Protein AF-W2LMI2-F1 (afdb_monomer)

pLDDT: mean 72.65, std 16.14, range [43.34, 95.69]

Sequence (165 aa):
MSGFIYPPPTFISSCYNPAFYLSLDQTGYLTYAYAQTLYLSINDYRLSYITGITPGTATPGIALVVASDGSLSGLGALSCSSLTVGGSAISPTPTYVLGITGGTAAASKALVLDSSSNISGINALSATSLTGTLQTASQPNITSVANLNITAHDGALPQQAKRWY

Radius of gyration: 39.57 Å; Cα contacts (8 Å, |Δi|>4): 106; chains: 1; bounding box: 70×46×135 Å

Secondary structure (DSSP, 8-state):
-----PPPPP---TT--GGGGGG--TTS---HHHHHTTS--TT-GGGGGSTT-BTTB--TTS-----TTS--B--S----S--EETTEE--S--GGGTT--TTB--TTS-----TTS--B--S----S---S----S--TT----S----S---SPPP-------

Structure (mmCIF, N/CA/C/O backbone):
data_AF-W2LMI2-F1
#
_entry.id   AF-W2LMI2-F1
#
loop_
_atom_site.group_PDB
_atom_site.id
_atom_site.type_symbol
_atom_site.label_atom_id
_atom_site.label_alt_id
_atom_site.label_comp_id
_atom_site.label_asym_id
_atom_site.label_entity_id
_atom_site.label_seq_id
_atom_site.pdbx_PDB_ins_code
_atom_site.Cartn_x
_atom_site.Cartn_y
_atom_site.Cartn_z
_atom_site.occupancy
_atom_site.B_iso_or_equiv
_atom_site.auth_seq_id
_atom_site.auth_comp_id
_atom_site.auth_asym_id
_atom_site.auth_atom_id
_atom_site.pdbx_PDB_model_num
ATOM 1 N N . MET A 1 1 ? 28.464 29.271 -68.716 1.00 43.34 1 MET A N 1
ATOM 2 C CA . MET A 1 1 ? 28.109 29.951 -67.451 1.00 43.34 1 MET A CA 1
ATOM 3 C C . MET A 1 1 ? 28.658 29.096 -66.323 1.00 43.34 1 MET A C 1
ATOM 5 O O . MET A 1 1 ? 28.394 27.902 -66.321 1.00 43.34 1 MET A O 1
ATOM 9 N N . SER A 1 2 ? 29.520 29.672 -65.484 1.00 51.44 2 SER A N 1
ATOM 10 C CA . SER A 1 2 ? 30.214 28.984 -64.388 1.00 51.44 2 SER A CA 1
ATOM 11 C C . SER A 1 2 ? 29.192 28.471 -63.373 1.00 51.44 2 SER A C 1
ATOM 13 O O . SER A 1 2 ? 28.507 29.274 -62.744 1.00 51.44 2 SER A O 1
ATOM 15 N N . GLY A 1 3 ? 29.024 27.150 -63.288 1.00 49.50 3 GLY A N 1
ATOM 1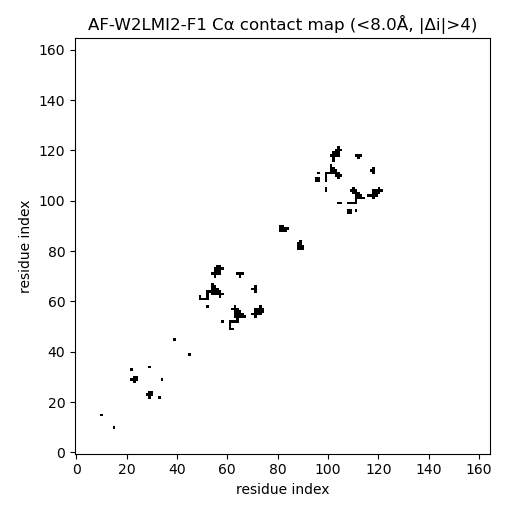6 C CA . GLY A 1 3 ? 28.118 26.517 -62.334 1.00 49.50 3 GLY A CA 1
ATOM 17 C C . GLY A 1 3 ? 28.712 26.569 -60.931 1.00 49.50 3 GLY A C 1
ATOM 18 O O . GLY A 1 3 ? 29.903 26.325 -60.755 1.00 49.50 3 GLY A O 1
ATOM 19 N N . PHE A 1 4 ? 27.893 26.902 -59.937 1.00 43.59 4 PHE A N 1
ATOM 20 C CA . PHE A 1 4 ? 28.293 26.850 -58.535 1.00 43.59 4 PHE A CA 1
ATOM 21 C C . PHE A 1 4 ? 28.764 25.430 -58.187 1.00 43.59 4 PHE A C 1
ATOM 23 O O . PHE A 1 4 ? 27.978 24.485 -58.226 1.00 43.59 4 PHE A O 1
ATOM 30 N N . ILE A 1 5 ? 30.050 25.277 -57.865 1.00 53.03 5 ILE A N 1
ATOM 31 C CA . ILE A 1 5 ? 30.578 24.044 -57.281 1.00 53.03 5 ILE A CA 1
ATOM 32 C C . ILE A 1 5 ? 30.313 24.142 -55.782 1.00 53.03 5 ILE A C 1
ATOM 34 O O . ILE A 1 5 ? 30.903 24.979 -55.097 1.00 53.03 5 ILE A O 1
ATOM 38 N N . TYR A 1 6 ? 29.386 23.329 -55.280 1.00 48.53 6 TYR A N 1
ATOM 39 C CA . TYR A 1 6 ? 29.124 23.265 -53.847 1.00 48.53 6 TYR A CA 1
ATOM 40 C C . TYR A 1 6 ? 30.346 22.682 -53.121 1.00 48.53 6 TYR A C 1
ATOM 42 O O . TYR A 1 6 ? 30.930 21.709 -53.610 1.00 48.53 6 TYR A O 1
ATOM 50 N N . PRO A 1 7 ? 30.745 23.246 -51.965 1.00 51.03 7 PRO A N 1
ATOM 51 C CA . PRO A 1 7 ? 31.793 22.664 -51.140 1.00 51.03 7 PRO A CA 1
ATOM 52 C C . PRO A 1 7 ? 31.441 21.210 -50.799 1.00 51.03 7 PRO A C 1
ATOM 54 O O . PRO A 1 7 ? 30.273 20.932 -50.505 1.00 51.03 7 PRO A O 1
ATOM 57 N N . PRO A 1 8 ? 32.413 20.282 -50.822 1.00 56.97 8 PRO A N 1
ATOM 58 C CA . PRO A 1 8 ? 32.148 18.912 -50.425 1.00 56.97 8 PRO A CA 1
ATOM 59 C C . PRO A 1 8 ? 31.644 18.897 -48.972 1.00 56.97 8 PRO A C 1
ATOM 61 O O . PRO A 1 8 ? 32.222 19.579 -48.119 1.00 56.97 8 PRO A O 1
ATOM 64 N N . PRO A 1 9 ? 30.560 18.163 -48.674 1.00 52.91 9 PRO A N 1
ATOM 65 C CA . PRO A 1 9 ? 30.024 18.080 -47.322 1.00 52.91 9 PRO A CA 1
ATOM 66 C C . PRO A 1 9 ? 31.084 17.540 -46.354 1.00 52.91 9 PRO A C 1
ATOM 68 O O . PRO A 1 9 ? 31.764 16.553 -46.637 1.00 52.91 9 PRO A O 1
ATOM 71 N N . THR A 1 10 ? 31.242 18.201 -45.208 1.00 53.62 10 THR A N 1
ATOM 72 C CA . THR A 1 10 ? 32.165 17.783 -44.149 1.00 53.62 10 THR A CA 1
ATOM 73 C C . THR A 1 10 ? 31.418 16.966 -43.102 1.00 53.62 10 THR A C 1
ATOM 75 O O . THR A 1 10 ? 30.500 17.442 -42.436 1.00 53.62 10 THR A O 1
ATOM 78 N N . PHE A 1 11 ? 31.819 15.706 -42.945 1.00 56.56 11 PHE A N 1
ATOM 79 C CA . PHE A 1 11 ? 31.162 14.765 -42.043 1.00 56.56 11 PHE A CA 1
ATOM 80 C C . PHE A 1 11 ? 31.946 14.623 -40.746 1.00 56.56 11 PHE A C 1
ATOM 82 O O . PHE A 1 11 ? 32.809 13.764 -40.604 1.00 56.56 11 PHE A O 1
ATOM 89 N N . ILE A 1 12 ? 31.652 15.502 -39.795 1.00 48.75 12 ILE A N 1
ATOM 90 C CA . ILE A 1 12 ? 32.313 15.546 -38.481 1.00 48.75 12 ILE A CA 1
ATOM 91 C C . ILE A 1 12 ? 31.593 14.713 -37.409 1.00 48.75 12 ILE A C 1
ATOM 93 O O . ILE A 1 12 ? 31.972 14.744 -36.242 1.00 48.75 12 ILE A O 1
ATOM 97 N N . SER A 1 13 ? 30.535 13.987 -37.782 1.00 48.34 13 SER A N 1
ATOM 98 C CA . SER A 1 13 ? 29.736 13.212 -36.833 1.00 48.34 13 SER A CA 1
ATOM 99 C C . SER A 1 13 ? 30.328 11.823 -36.599 1.00 48.34 13 SER A C 1
ATOM 101 O O . SER A 1 13 ? 30.604 11.094 -37.548 1.00 48.34 13 SER A O 1
ATOM 103 N N . SER A 1 14 ? 30.457 11.413 -35.338 1.00 46.56 14 SER A N 1
ATOM 104 C CA . SER A 1 14 ? 30.917 10.071 -34.951 1.00 46.56 14 SER A CA 1
ATOM 105 C C . SER A 1 14 ? 29.929 8.951 -35.300 1.00 46.56 14 SER A C 1
ATOM 107 O O . SER A 1 14 ? 30.292 7.779 -35.251 1.00 46.56 14 SER A O 1
ATOM 109 N N . CYS A 1 15 ? 28.696 9.294 -35.680 1.00 47.69 15 CYS A N 1
ATOM 110 C CA . CYS A 1 15 ? 27.700 8.362 -36.209 1.00 47.69 15 CYS A CA 1
ATOM 111 C C . CYS A 1 15 ? 27.538 8.443 -37.737 1.00 47.69 15 CYS A C 1
ATOM 113 O O . CYS A 1 15 ? 26.646 7.812 -38.303 1.00 47.69 15 CYS A O 1
ATOM 115 N N . TYR A 1 16 ? 28.404 9.190 -38.428 1.00 46.47 16 TYR A N 1
ATOM 116 C CA . TYR A 1 16 ? 28.452 9.199 -39.884 1.00 46.47 16 TYR A CA 1
ATOM 117 C C . TYR A 1 16 ? 29.035 7.885 -40.420 1.00 46.47 16 TYR A C 1
ATOM 119 O O . TYR A 1 16 ? 30.165 7.521 -40.099 1.00 46.47 16 TYR A O 1
ATOM 127 N N . ASN A 1 17 ? 28.274 7.182 -41.262 1.00 55.81 17 ASN A N 1
ATOM 128 C CA . ASN A 1 17 ? 28.755 5.997 -41.966 1.00 55.81 17 ASN A CA 1
ATOM 129 C C . ASN A 1 17 ? 29.363 6.399 -43.326 1.00 55.81 17 ASN A C 1
ATOM 131 O O . ASN A 1 17 ? 28.607 6.726 -44.245 1.00 55.81 17 ASN A O 1
ATOM 135 N N . PRO A 1 18 ? 30.692 6.322 -43.514 1.00 50.62 18 PRO A N 1
ATOM 136 C CA . PRO A 1 18 ? 31.338 6.704 -44.770 1.00 50.62 18 PRO A CA 1
ATOM 137 C C . PRO A 1 18 ? 30.981 5.796 -45.960 1.00 50.62 18 PRO A C 1
ATOM 139 O O . PRO A 1 18 ? 31.194 6.194 -47.103 1.00 50.62 18 PRO A O 1
ATOM 142 N N . ALA A 1 19 ? 30.380 4.619 -45.736 1.00 49.81 19 ALA A N 1
ATOM 143 C CA . ALA A 1 19 ? 29.882 3.753 -46.809 1.00 49.81 19 ALA A CA 1
ATOM 144 C C . ALA A 1 19 ? 28.615 4.296 -47.507 1.00 49.81 19 ALA A C 1
ATOM 146 O O . ALA A 1 19 ? 28.233 3.792 -48.560 1.00 49.81 19 ALA A O 1
ATOM 147 N N . PHE A 1 20 ? 27.981 5.340 -46.959 1.00 51.06 20 PHE A N 1
ATOM 148 C CA . PHE A 1 20 ? 26.771 5.977 -47.497 1.00 51.06 20 PHE A CA 1
ATOM 149 C C . PHE A 1 20 ? 26.929 6.466 -48.948 1.00 51.06 20 PHE A C 1
ATOM 151 O O . PHE A 1 20 ? 25.983 6.395 -49.727 1.00 51.06 20 PHE A O 1
ATOM 158 N N . TYR A 1 21 ? 28.129 6.915 -49.326 1.00 47.56 21 TYR A N 1
ATOM 159 C CA . TYR A 1 21 ? 28.426 7.445 -50.662 1.00 47.56 21 TYR A CA 1
ATOM 160 C C . TYR A 1 21 ? 28.855 6.375 -51.678 1.00 47.56 21 TYR A C 1
ATOM 162 O O . TYR A 1 21 ? 29.054 6.693 -52.846 1.00 47.56 21 TYR A O 1
ATOM 170 N N . LEU A 1 22 ? 28.989 5.106 -51.280 1.00 51.19 22 LEU A N 1
ATOM 171 C CA . LEU A 1 22 ? 29.447 4.037 -52.180 1.00 51.19 22 LEU A CA 1
ATOM 172 C C . LEU A 1 22 ? 28.327 3.433 -53.048 1.00 51.19 22 LEU A C 1
ATOM 174 O O . LEU A 1 22 ? 28.588 2.529 -53.836 1.00 51.19 22 LEU A O 1
ATOM 178 N N . SER A 1 23 ? 27.092 3.926 -52.930 1.00 52.06 23 SER A N 1
ATOM 179 C CA . SER A 1 23 ? 25.914 3.389 -53.631 1.00 52.06 23 SER A CA 1
ATOM 180 C C . SER A 1 23 ? 24.978 4.486 -54.156 1.00 52.06 23 SER A C 1
ATOM 182 O O . SER A 1 23 ? 23.753 4.356 -54.110 1.00 52.06 23 SER A O 1
ATOM 184 N N . LEU A 1 24 ? 25.558 5.594 -54.618 1.00 58.97 24 LEU A N 1
ATOM 185 C CA . LEU A 1 24 ? 24.857 6.572 -55.455 1.00 58.97 24 LEU A CA 1
ATOM 186 C C . LEU A 1 24 ? 24.714 5.988 -56.866 1.00 58.97 24 LEU A C 1
ATOM 188 O O . LEU A 1 24 ? 25.552 5.191 -57.295 1.00 58.97 24 LEU A O 1
ATOM 192 N N . ASP A 1 25 ? 23.657 6.352 -57.588 1.00 64.56 25 ASP A N 1
ATOM 193 C CA . ASP A 1 25 ? 23.546 5.949 -58.992 1.00 64.56 25 ASP A CA 1
ATOM 194 C C . ASP A 1 25 ? 24.549 6.714 -59.882 1.00 64.56 25 ASP A C 1
ATOM 196 O O . ASP A 1 25 ? 25.287 7.589 -59.423 1.00 64.56 25 ASP A O 1
ATOM 200 N N . GLN A 1 26 ? 24.586 6.397 -61.181 1.00 65.00 26 GLN A N 1
ATOM 201 C CA . GLN A 1 26 ? 25.506 7.022 -62.145 1.00 65.00 26 GLN A CA 1
ATOM 202 C C . GLN A 1 26 ? 25.358 8.551 -62.262 1.00 65.00 26 GLN A C 1
ATOM 204 O O . GLN A 1 26 ? 26.220 9.197 -62.855 1.00 65.00 26 GLN A O 1
ATOM 209 N N . THR A 1 27 ? 24.294 9.136 -61.705 1.00 65.44 27 THR A N 1
ATOM 210 C CA . THR A 1 27 ? 24.053 10.584 -61.688 1.00 65.44 27 THR A CA 1
ATOM 211 C C . THR A 1 27 ? 24.471 11.253 -60.378 1.00 65.44 27 THR A C 1
ATOM 213 O O . THR A 1 27 ? 24.415 12.476 -60.272 1.00 65.44 27 THR A O 1
ATOM 216 N N . GLY A 1 28 ? 24.946 10.478 -59.398 1.00 62.91 28 GLY A N 1
ATOM 217 C CA . GLY A 1 28 ? 25.375 10.995 -58.101 1.00 62.91 28 GLY A CA 1
ATOM 218 C C . GLY A 1 28 ? 24.209 11.358 -57.181 1.00 62.91 28 GLY A C 1
ATOM 219 O O . GLY A 1 28 ? 24.408 12.115 -56.231 1.00 62.91 28 GLY A O 1
ATOM 220 N N . TYR A 1 29 ? 23.006 10.834 -57.446 1.00 62.47 29 TYR A N 1
ATOM 221 C CA . TYR A 1 29 ? 21.836 10.999 -56.587 1.00 62.47 29 TYR A CA 1
ATOM 222 C C . TYR A 1 29 ? 21.540 9.714 -55.803 1.00 62.47 29 TYR A C 1
ATOM 224 O O . TYR A 1 29 ? 21.887 8.598 -56.199 1.00 62.47 29 TYR A O 1
ATOM 232 N N . LEU A 1 30 ? 20.918 9.880 -54.632 1.00 59.97 30 LEU A N 1
ATOM 233 C CA . LEU A 1 30 ? 20.441 8.763 -53.822 1.00 59.97 30 LEU A CA 1
ATOM 234 C C . LEU A 1 30 ? 19.212 8.160 -54.505 1.00 59.97 30 LEU A C 1
ATOM 236 O O . LEU A 1 30 ? 18.222 8.857 -54.730 1.00 59.97 30 LEU A O 1
ATOM 240 N N . THR A 1 31 ? 19.245 6.863 -54.799 1.00 66.50 31 THR A N 1
ATOM 241 C CA . THR A 1 31 ? 18.062 6.178 -55.333 1.00 66.50 31 THR A CA 1
ATOM 242 C C . THR A 1 31 ? 16.954 6.145 -54.278 1.00 66.50 31 THR A C 1
ATOM 244 O O . THR A 1 31 ? 17.230 6.035 -53.084 1.00 66.50 31 THR A O 1
ATOM 247 N N . TYR A 1 32 ? 15.684 6.197 -54.691 1.00 57.34 32 TYR A N 1
ATOM 248 C CA . TYR A 1 32 ? 14.541 6.160 -53.763 1.00 57.34 32 TYR A CA 1
ATOM 249 C C . TYR A 1 32 ? 14.544 4.917 -52.853 1.00 57.34 32 TYR A C 1
ATOM 251 O O . TYR A 1 32 ? 14.225 5.008 -51.668 1.00 57.34 32 TYR A O 1
ATOM 259 N N . ALA A 1 33 ? 14.957 3.763 -5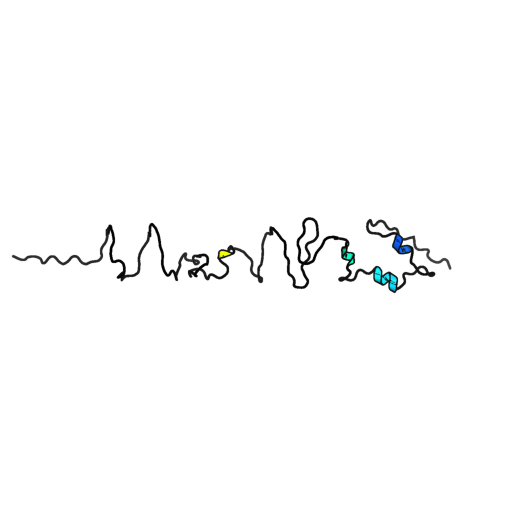3.388 1.00 58.94 33 ALA A N 1
ATOM 260 C CA . ALA A 1 33 ? 15.089 2.522 -52.629 1.00 58.94 33 ALA A CA 1
ATOM 261 C C . ALA A 1 33 ? 16.201 2.604 -51.570 1.00 58.94 33 ALA A C 1
ATOM 263 O O . ALA A 1 33 ? 16.016 2.143 -50.448 1.00 58.94 33 ALA A O 1
ATOM 264 N N . TYR A 1 34 ? 17.333 3.233 -51.894 1.00 60.94 34 TYR A N 1
ATOM 265 C CA . TYR A 1 34 ? 18.429 3.402 -50.944 1.00 60.94 34 TYR A CA 1
ATOM 266 C C . TYR A 1 34 ? 18.128 4.495 -49.910 1.00 60.94 34 TYR A C 1
ATOM 268 O O . TYR A 1 34 ? 18.352 4.291 -48.719 1.00 60.94 34 TYR A O 1
ATOM 276 N N . ALA A 1 35 ? 17.508 5.604 -50.323 1.00 59.56 35 ALA A N 1
ATOM 277 C CA . ALA A 1 35 ? 17.029 6.659 -49.431 1.00 59.56 35 ALA A CA 1
ATOM 278 C C . ALA A 1 35 ? 16.016 6.137 -48.393 1.00 59.56 35 ALA A C 1
ATOM 280 O O . ALA A 1 35 ? 16.049 6.565 -47.241 1.00 59.56 35 ALA A O 1
ATOM 281 N N . GLN A 1 36 ? 15.173 5.159 -48.749 1.00 55.59 36 GLN A N 1
ATOM 282 C CA . GLN A 1 36 ? 14.277 4.492 -47.794 1.00 55.59 36 GLN A CA 1
ATOM 283 C C . GLN A 1 36 ? 15.014 3.704 -46.706 1.00 55.59 36 GLN A C 1
ATOM 285 O O . GLN A 1 36 ? 14.525 3.631 -45.589 1.00 55.59 36 GLN A O 1
ATOM 290 N N . THR A 1 37 ? 16.201 3.160 -46.984 1.00 55.53 37 THR A N 1
ATOM 291 C CA . THR A 1 37 ? 17.013 2.477 -45.956 1.00 55.53 37 THR A CA 1
ATOM 292 C C . THR A 1 37 ? 17.724 3.438 -44.998 1.00 55.53 37 THR A C 1
ATOM 294 O O . THR A 1 37 ? 18.317 3.008 -44.008 1.00 55.53 37 THR A O 1
ATOM 297 N N . LEU A 1 38 ? 17.687 4.736 -45.314 1.00 54.59 38 LEU A N 1
ATOM 298 C CA . LEU A 1 38 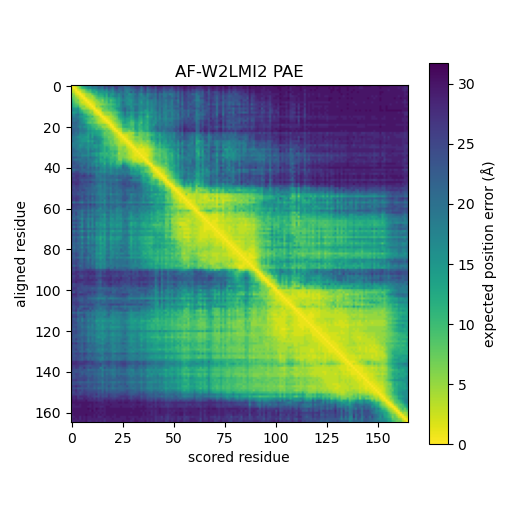? 18.352 5.817 -44.589 1.00 54.59 38 LEU A CA 1
ATOM 299 C C . LEU A 1 38 ? 17.374 6.651 -43.758 1.00 54.59 38 LEU A C 1
ATOM 301 O O . LEU A 1 38 ? 17.791 7.321 -42.814 1.00 54.59 38 LEU A O 1
ATOM 305 N N . TYR A 1 39 ? 16.082 6.600 -44.089 1.00 51.97 39 TYR A N 1
ATOM 306 C CA . TYR A 1 39 ? 15.025 7.188 -43.282 1.00 51.97 39 TYR A CA 1
ATOM 307 C C . TYR A 1 39 ? 14.616 6.186 -42.206 1.00 51.97 39 TYR A C 1
ATOM 309 O O . TYR A 1 39 ? 13.859 5.254 -42.470 1.00 51.97 39 TYR A O 1
ATOM 317 N N . LEU A 1 40 ? 15.112 6.383 -40.984 1.00 55.31 40 LEU A N 1
ATOM 318 C CA . LEU A 1 40 ? 14.619 5.633 -39.837 1.00 55.31 40 LEU A CA 1
ATOM 319 C C . LEU A 1 40 ? 13.165 6.048 -39.611 1.00 55.31 40 LEU A C 1
ATOM 321 O O . LEU A 1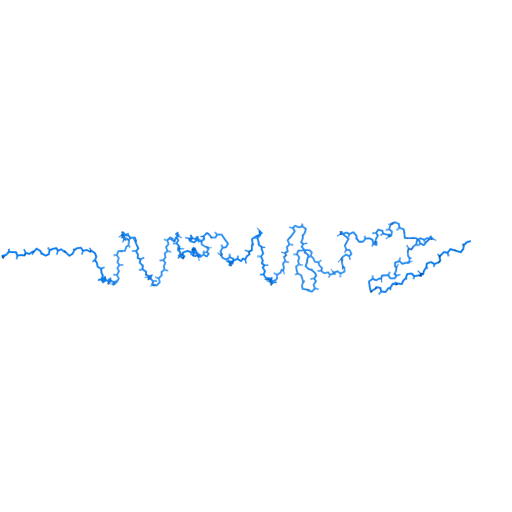 40 ? 12.892 7.121 -39.070 1.00 55.31 40 LEU A O 1
ATOM 325 N N . SER A 1 41 ? 12.214 5.233 -40.067 1.00 49.94 41 SER A N 1
ATOM 326 C CA . SER A 1 41 ? 10.825 5.414 -39.649 1.00 49.94 41 SER A CA 1
ATOM 327 C C . SER A 1 41 ? 10.759 5.308 -38.121 1.00 49.94 41 SER A C 1
ATOM 329 O O . SER A 1 41 ? 11.590 4.641 -37.507 1.00 49.94 41 SER A O 1
ATOM 331 N N . ILE A 1 42 ? 9.751 5.906 -37.484 1.00 49.34 42 ILE A N 1
ATOM 332 C CA . ILE A 1 42 ? 9.552 5.768 -36.029 1.00 49.34 42 ILE A CA 1
ATOM 333 C C . ILE A 1 42 ? 9.419 4.296 -35.570 1.00 49.34 42 ILE A C 1
ATOM 335 O O . ILE A 1 42 ? 9.565 4.002 -34.389 1.00 49.34 42 ILE A O 1
ATOM 339 N N . ASN A 1 43 ? 9.203 3.372 -36.514 1.00 49.81 43 ASN A N 1
ATOM 340 C CA . ASN A 1 43 ? 9.117 1.927 -36.313 1.00 49.81 43 ASN A CA 1
ATOM 341 C C . ASN A 1 43 ? 10.343 1.158 -36.855 1.00 49.81 43 ASN A C 1
ATOM 343 O O . ASN A 1 43 ? 10.286 -0.061 -36.999 1.00 49.81 43 ASN A O 1
ATOM 347 N N . ASP A 1 44 ? 11.429 1.843 -37.221 1.00 57.88 44 ASP A N 1
ATOM 348 C CA . ASP A 1 44 ? 12.631 1.218 -37.775 1.00 57.88 44 ASP A CA 1
ATOM 349 C C . ASP A 1 44 ? 13.479 0.563 -36.670 1.00 57.88 44 ASP A C 1
ATOM 351 O O . ASP A 1 44 ? 13.951 1.195 -35.721 1.00 57.88 44 ASP A O 1
ATOM 355 N N . TYR A 1 45 ? 13.700 -0.738 -36.828 1.00 48.09 45 TYR A N 1
ATOM 356 C CA . TYR A 1 45 ? 14.456 -1.625 -35.944 1.00 48.09 45 TYR A CA 1
ATOM 357 C C . TYR A 1 45 ? 15.911 -1.190 -35.740 1.00 48.09 45 TYR A C 1
ATOM 359 O O . TYR A 1 45 ? 16.552 -1.674 -34.811 1.00 48.09 45 TYR A O 1
ATOM 367 N N . ARG A 1 46 ? 16.469 -0.276 -36.544 1.00 49.03 46 ARG A N 1
ATOM 368 C CA . ARG A 1 46 ? 17.836 0.255 -36.358 1.00 49.03 46 ARG A CA 1
ATOM 369 C C . ARG A 1 46 ? 17.983 1.247 -35.196 1.00 49.03 46 ARG A C 1
ATOM 371 O O . ARG A 1 46 ? 19.108 1.640 -34.897 1.00 49.03 46 ARG A O 1
ATOM 378 N N . LEU A 1 47 ? 16.921 1.505 -34.423 1.00 53.75 47 LEU A N 1
ATOM 379 C CA . LEU A 1 47 ? 17.061 1.861 -32.998 1.00 53.75 47 LEU A CA 1
ATOM 380 C C . LEU A 1 47 ? 17.717 0.726 -32.162 1.00 53.75 47 LEU A C 1
ATOM 382 O O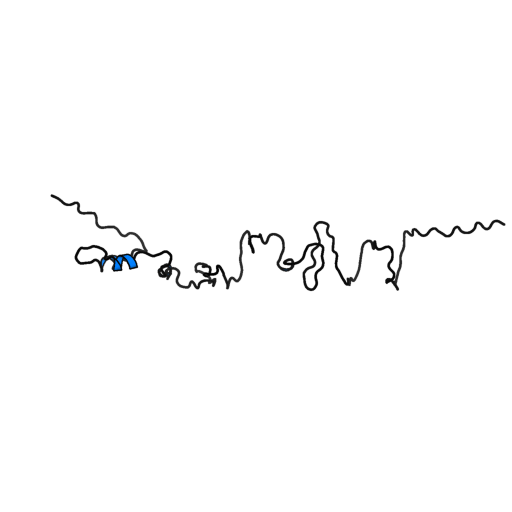 . LEU A 1 47 ? 17.954 0.872 -30.969 1.00 53.75 47 LEU A O 1
ATOM 386 N N . SER A 1 48 ? 18.105 -0.380 -32.808 1.00 46.94 48 SER A N 1
ATOM 387 C CA . SER A 1 48 ? 19.071 -1.396 -32.361 1.00 46.94 48 SER A CA 1
ATOM 388 C C . SER A 1 48 ? 20.437 -0.861 -31.908 1.00 46.94 48 SER A C 1
ATOM 390 O O . SER A 1 48 ? 21.230 -1.651 -31.411 1.00 46.94 48 SER A O 1
ATOM 392 N N . TYR A 1 49 ? 20.755 0.437 -32.028 1.00 45.44 49 TYR A N 1
ATOM 393 C CA . TYR A 1 49 ? 21.946 1.007 -31.367 1.00 45.44 49 TYR A CA 1
ATOM 394 C C . TYR A 1 49 ? 21.860 0.991 -29.833 1.00 45.44 49 TYR A C 1
ATOM 396 O O . TYR A 1 49 ? 22.854 1.255 -29.161 1.00 45.44 49 TYR A O 1
ATOM 404 N N . ILE A 1 50 ? 20.715 0.595 -29.276 1.00 56.06 50 ILE A N 1
ATOM 405 C CA . ILE A 1 50 ? 20.644 0.010 -27.940 1.00 56.06 50 ILE A CA 1
ATOM 406 C C . ILE A 1 50 ? 20.495 -1.506 -28.108 1.00 56.06 50 ILE A C 1
ATOM 408 O O . ILE A 1 50 ? 19.410 -2.069 -27.983 1.00 56.06 50 ILE A O 1
ATOM 412 N N . THR A 1 51 ? 21.579 -2.191 -28.465 1.00 56.44 51 THR A N 1
ATOM 413 C CA . THR A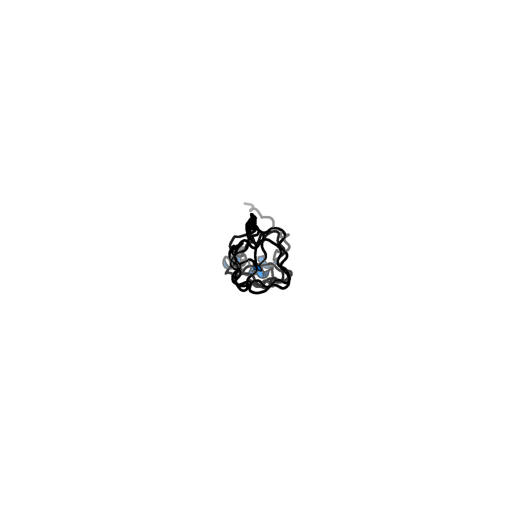 1 51 ? 21.584 -3.658 -28.518 1.00 56.44 51 THR A CA 1
ATOM 414 C C . THR A 1 51 ? 21.285 -4.210 -27.122 1.00 56.44 51 THR A C 1
ATOM 416 O O . THR A 1 51 ? 21.847 -3.716 -26.147 1.00 56.44 51 THR A O 1
ATOM 419 N N . GLY A 1 52 ? 20.439 -5.237 -27.011 1.00 59.16 52 GLY A N 1
ATOM 420 C CA . GLY A 1 52 ? 20.109 -5.878 -25.729 1.00 59.16 52 GLY A CA 1
ATOM 421 C C . GLY A 1 52 ? 18.781 -5.447 -25.098 1.00 59.16 52 GLY A C 1
ATOM 422 O O . GLY A 1 52 ? 18.399 -6.012 -24.079 1.00 59.16 52 GLY A O 1
ATOM 423 N N . ILE A 1 53 ? 18.035 -4.515 -25.701 1.00 66.38 53 ILE A N 1
ATOM 424 C CA . ILE A 1 53 ? 16.659 -4.228 -25.269 1.00 66.38 53 ILE A CA 1
ATOM 425 C C . ILE A 1 53 ? 15.723 -5.380 -25.660 1.00 66.38 53 ILE A C 1
ATOM 427 O O . ILE A 1 53 ? 15.614 -5.741 -26.829 1.00 66.38 53 ILE A O 1
ATOM 431 N N . THR A 1 54 ? 15.028 -5.951 -24.677 1.00 73.12 54 THR A N 1
ATOM 432 C CA . THR A 1 54 ? 13.862 -6.818 -24.899 1.00 73.12 54 THR A CA 1
ATOM 433 C C . THR A 1 54 ? 12.643 -6.063 -24.375 1.00 73.12 54 THR A C 1
ATOM 435 O O . THR A 1 54 ? 12.615 -5.762 -23.178 1.00 73.12 54 THR A O 1
ATOM 438 N N . PRO A 1 55 ? 11.657 -5.709 -25.223 1.00 75.12 55 PRO A N 1
ATOM 439 C CA . PRO A 1 55 ? 10.461 -5.002 -24.773 1.00 75.12 55 PRO A CA 1
ATOM 440 C C . PRO A 1 55 ? 9.820 -5.676 -23.559 1.00 75.12 55 PRO A C 1
ATOM 442 O O . PRO A 1 55 ? 9.742 -6.903 -23.487 1.00 75.12 55 PRO A O 1
ATOM 445 N N . GLY A 1 56 ? 9.406 -4.873 -22.579 1.00 75.88 56 GLY A N 1
ATOM 446 C CA . GLY A 1 56 ? 8.804 -5.382 -21.349 1.00 75.88 56 GLY A CA 1
ATOM 447 C C . GLY A 1 56 ? 9.784 -6.040 -20.371 1.00 75.88 56 GLY A C 1
ATOM 448 O O . GLY A 1 56 ? 9.327 -6.527 -19.341 1.00 75.88 56 GLY A O 1
ATOM 449 N N . THR A 1 57 ? 11.100 -6.039 -20.628 1.00 78.94 57 THR A N 1
ATOM 450 C CA . THR A 1 57 ? 12.110 -6.601 -19.710 1.00 78.94 57 THR A CA 1
ATOM 451 C C . THR A 1 57 ? 13.166 -5.560 -19.341 1.00 78.94 57 THR A C 1
ATOM 453 O O . THR A 1 57 ? 13.906 -5.075 -20.196 1.00 78.94 57 THR A O 1
ATOM 456 N N . ALA A 1 58 ? 13.279 -5.221 -18.056 1.00 81.31 58 ALA A N 1
ATOM 457 C CA . ALA A 1 58 ? 14.333 -4.333 -17.573 1.00 81.31 58 ALA A CA 1
ATOM 458 C C . ALA A 1 58 ? 15.658 -5.091 -17.416 1.00 81.31 58 ALA A C 1
ATOM 460 O O . ALA A 1 58 ? 15.751 -6.019 -16.616 1.00 81.31 58 ALA A O 1
ATOM 461 N N . THR A 1 59 ? 16.693 -4.684 -18.152 1.00 75.50 59 THR A N 1
ATOM 462 C CA . THR A 1 59 ? 18.049 -5.242 -18.018 1.00 75.50 59 THR A CA 1
ATOM 463 C C . THR A 1 59 ? 19.026 -4.130 -17.609 1.00 75.50 59 THR A C 1
ATOM 465 O O . THR A 1 59 ? 18.903 -3.008 -18.105 1.00 75.50 59 THR A O 1
ATOM 468 N N . PRO A 1 60 ? 19.977 -4.377 -16.686 1.00 75.38 60 PRO A N 1
ATOM 469 C CA . PRO A 1 60 ? 20.930 -3.352 -16.260 1.00 75.38 60 PRO A CA 1
ATOM 470 C C . PRO A 1 60 ? 21.779 -2.807 -17.419 1.00 75.38 60 PRO A C 1
ATOM 472 O O . PRO A 1 60 ? 22.265 -3.573 -18.245 1.00 75.38 60 PRO A O 1
ATOM 475 N N . GLY A 1 61 ? 22.009 -1.490 -17.447 1.00 70.56 61 GLY A N 1
ATOM 476 C CA . GLY A 1 61 ? 22.934 -0.850 -18.397 1.00 70.56 61 GLY A CA 1
ATOM 477 C C . GLY A 1 61 ? 22.379 -0.588 -19.803 1.00 70.56 61 GLY A C 1
ATOM 478 O O . GLY A 1 61 ? 23.128 -0.155 -20.674 1.00 70.56 61 GLY A O 1
ATOM 479 N N . ILE A 1 62 ? 21.083 -0.809 -20.023 1.00 72.31 62 ILE A N 1
ATOM 480 C CA . ILE A 1 62 ? 20.392 -0.566 -21.297 1.00 72.31 62 ILE A CA 1
ATOM 481 C C . ILE A 1 62 ? 19.098 0.226 -21.072 1.00 72.31 62 ILE A C 1
ATOM 483 O O . ILE A 1 62 ? 18.660 0.409 -19.936 1.00 72.31 62 ILE A O 1
ATOM 487 N N . ALA A 1 63 ? 18.502 0.750 -22.149 1.00 74.25 63 ALA A N 1
ATOM 488 C CA . ALA A 1 63 ? 17.259 1.516 -22.054 1.00 74.25 63 ALA A CA 1
ATOM 489 C C . ALA A 1 63 ? 16.070 0.653 -21.602 1.00 74.25 63 ALA A C 1
ATOM 491 O O . ALA A 1 63 ? 15.931 -0.502 -22.005 1.00 74.25 63 ALA A O 1
ATOM 492 N N . LEU A 1 64 ? 15.183 1.254 -20.802 1.00 77.56 64 LEU A N 1
ATOM 493 C CA . LEU A 1 64 ? 13.910 0.666 -20.393 1.00 77.56 64 LEU A CA 1
ATOM 494 C C . LEU A 1 64 ? 12.838 0.983 -21.444 1.00 77.56 64 LEU A C 1
ATOM 496 O O . LEU A 1 64 ? 12.536 2.151 -21.682 1.00 77.56 64 LEU A O 1
ATOM 500 N N . VAL A 1 65 ? 12.257 -0.050 -22.055 1.00 79.12 65 VAL A N 1
ATOM 501 C CA . VAL A 1 65 ? 11.224 0.081 -23.094 1.00 79.12 65 VAL A CA 1
ATOM 502 C C . VAL A 1 65 ? 9.983 -0.710 -22.681 1.00 79.12 65 VAL A C 1
ATOM 504 O O . VAL A 1 65 ? 10.078 -1.895 -22.353 1.00 79.12 65 VAL A O 1
ATOM 507 N N . VAL A 1 66 ? 8.821 -0.050 -22.695 1.00 84.88 66 VAL A N 1
ATOM 508 C CA . VAL A 1 66 ? 7.516 -0.679 -22.422 1.00 84.88 66 VAL A CA 1
ATOM 509 C C . VAL A 1 66 ? 7.116 -1.627 -23.552 1.00 84.88 66 VAL A C 1
ATOM 511 O O . VAL A 1 66 ? 7.456 -1.398 -24.713 1.00 84.88 66 VAL A O 1
ATOM 514 N N . ALA A 1 67 ? 6.401 -2.701 -23.226 1.00 83.75 67 ALA A N 1
ATOM 515 C CA . ALA A 1 67 ? 5.800 -3.572 -24.232 1.00 83.75 67 ALA A CA 1
ATOM 516 C C . ALA A 1 67 ? 4.630 -2.870 -24.951 1.00 83.75 67 ALA A C 1
ATOM 518 O O . ALA A 1 67 ? 4.165 -1.809 -24.533 1.00 83.75 67 ALA A O 1
ATOM 519 N N . SER A 1 68 ? 4.144 -3.455 -26.051 1.00 85.00 68 SER A N 1
ATOM 520 C CA . SER A 1 68 ? 3.051 -2.878 -26.855 1.00 85.00 68 SER A CA 1
ATOM 521 C C . SER A 1 68 ? 1.729 -2.745 -26.092 1.00 85.00 68 SER A C 1
ATOM 523 O O . SER A 1 68 ? 0.881 -1.942 -26.465 1.00 85.00 68 SER A O 1
ATOM 525 N N . ASP A 1 69 ? 1.552 -3.526 -25.029 1.00 87.44 69 ASP A N 1
ATOM 526 C CA . ASP A 1 69 ? 0.432 -3.450 -24.088 1.00 87.44 69 ASP A CA 1
ATOM 527 C C . ASP A 1 69 ? 0.680 -2.455 -22.933 1.00 87.44 69 ASP A C 1
ATOM 529 O O . ASP A 1 69 ? -0.134 -2.343 -22.018 1.00 87.44 69 ASP A O 1
ATOM 533 N N . GLY A 1 70 ? 1.805 -1.734 -22.963 1.00 85.06 70 GLY A N 1
ATOM 534 C CA . GLY A 1 70 ? 2.230 -0.791 -21.932 1.00 85.06 70 GLY A CA 1
ATOM 535 C C . GLY A 1 70 ? 2.869 -1.436 -20.700 1.00 85.06 70 GLY A C 1
ATOM 536 O O . GLY A 1 70 ? 3.179 -0.722 -19.745 1.00 85.06 70 GLY A O 1
ATOM 537 N N . SER A 1 71 ? 3.075 -2.756 -20.687 1.00 88.31 71 SER A N 1
ATOM 538 C CA . SER A 1 71 ? 3.610 -3.468 -19.524 1.00 88.31 71 SER A CA 1
ATOM 539 C C . SER A 1 71 ? 5.140 -3.385 -19.396 1.00 88.31 71 SER A C 1
ATOM 541 O O . SER A 1 71 ? 5.875 -3.156 -20.363 1.00 88.31 71 SER A O 1
ATOM 543 N N . LEU A 1 72 ? 5.623 -3.579 -18.163 1.00 87.56 72 LEU A N 1
ATOM 544 C CA . LEU A 1 72 ? 7.037 -3.700 -17.797 1.00 87.56 72 LEU A CA 1
ATOM 545 C C . LEU A 1 72 ? 7.207 -4.823 -16.768 1.00 87.56 72 LEU A C 1
ATOM 547 O O . LEU A 1 72 ? 6.444 -4.902 -15.806 1.00 87.56 72 LEU A O 1
ATOM 551 N N . SER A 1 73 ? 8.234 -5.656 -16.934 1.00 87.62 73 SER A N 1
ATOM 552 C CA . SER A 1 73 ? 8.572 -6.765 -16.037 1.00 87.62 73 SER A CA 1
ATOM 553 C C . SER A 1 73 ? 10.088 -6.869 -15.797 1.00 87.62 73 SER A C 1
ATOM 555 O O . SER A 1 73 ? 10.897 -6.278 -16.517 1.00 87.62 73 SER A O 1
ATOM 557 N N . GLY A 1 74 ? 10.488 -7.588 -14.743 1.00 85.50 74 GLY A N 1
ATOM 558 C CA . GLY A 1 74 ? 11.902 -7.847 -14.424 1.00 85.50 74 GLY A CA 1
ATOM 559 C C . GLY A 1 74 ? 12.625 -6.754 -13.621 1.00 85.50 74 GLY A C 1
ATOM 560 O O . GLY A 1 74 ? 13.823 -6.866 -13.380 1.00 85.50 74 GLY A O 1
ATOM 561 N N . LEU A 1 75 ? 11.922 -5.712 -13.168 1.00 88.31 75 LEU A N 1
ATOM 562 C CA . LEU A 1 75 ? 12.490 -4.703 -12.269 1.00 88.31 75 LEU A CA 1
ATOM 563 C C . LEU A 1 75 ? 12.623 -5.265 -10.847 1.00 88.31 75 LEU A C 1
ATOM 565 O O . LEU A 1 75 ? 11.627 -5.639 -10.236 1.00 88.31 75 LEU A O 1
ATOM 569 N N . GLY A 1 76 ? 13.843 -5.284 -10.304 1.00 86.06 76 GLY A N 1
ATOM 570 C CA . GLY A 1 76 ? 14.080 -5.709 -8.919 1.00 86.06 76 GLY A CA 1
ATOM 571 C C . GLY A 1 76 ? 13.622 -4.680 -7.879 1.00 86.06 76 GLY A C 1
ATOM 572 O O . GLY A 1 76 ? 13.084 -5.046 -6.839 1.00 86.06 76 GLY A O 1
ATOM 573 N N . ALA A 1 77 ? 13.811 -3.388 -8.163 1.00 82.62 77 ALA A N 1
ATOM 574 C CA . ALA A 1 77 ? 13.364 -2.287 -7.317 1.00 82.62 77 ALA A CA 1
ATOM 575 C C . ALA A 1 77 ? 13.089 -1.031 -8.155 1.00 82.62 77 ALA A C 1
ATOM 577 O O . ALA A 1 77 ? 13.741 -0.796 -9.173 1.00 82.62 77 ALA A O 1
ATOM 578 N N . LEU A 1 78 ? 12.143 -0.211 -7.695 1.00 83.56 78 LEU A N 1
ATOM 579 C CA . LEU A 1 78 ? 11.818 1.095 -8.261 1.00 83.56 78 LEU A CA 1
ATOM 580 C C . LEU A 1 78 ? 12.088 2.171 -7.206 1.00 83.56 78 LEU A C 1
ATOM 582 O O . LEU A 1 78 ? 11.400 2.228 -6.191 1.00 83.56 78 LEU A O 1
ATOM 586 N N . SER A 1 79 ? 13.083 3.026 -7.449 1.00 82.50 79 SER A N 1
ATOM 587 C CA . SER A 1 79 ? 13.328 4.224 -6.640 1.00 82.50 79 SER A CA 1
ATOM 588 C C . SER A 1 79 ? 12.809 5.438 -7.400 1.00 82.50 79 SER A C 1
ATOM 590 O O . SER A 1 79 ? 13.318 5.778 -8.467 1.00 82.50 79 SER A O 1
ATOM 592 N N . CYS A 1 80 ? 11.753 6.055 -6.887 1.00 82.88 80 CYS A N 1
ATOM 593 C CA . CYS A 1 80 ? 11.100 7.210 -7.490 1.00 82.88 80 CYS A CA 1
ATOM 594 C C . CYS A 1 80 ? 10.525 8.102 -6.385 1.00 82.88 80 CYS A C 1
ATOM 596 O O . CYS A 1 80 ? 10.228 7.632 -5.289 1.00 82.88 80 CYS A O 1
ATOM 598 N N . SER A 1 81 ? 10.370 9.397 -6.663 1.00 83.50 81 SER A N 1
ATOM 599 C CA . SER A 1 81 ? 9.761 10.343 -5.717 1.00 83.50 81 SER A CA 1
ATOM 600 C C . SER A 1 81 ? 8.252 10.130 -5.550 1.00 83.50 81 SER A C 1
ATOM 602 O O . SER A 1 81 ? 7.685 10.516 -4.532 1.00 83.50 81 SER A O 1
ATOM 604 N N . SER A 1 82 ? 7.597 9.516 -6.539 1.00 82.00 82 SER A N 1
ATOM 605 C CA . SER A 1 82 ? 6.186 9.134 -6.498 1.00 82.00 82 SER A CA 1
ATOM 606 C C . SER A 1 82 ? 5.930 7.971 -7.455 1.00 82.00 82 SER A C 1
ATOM 608 O O . SER A 1 82 ? 6.507 7.929 -8.541 1.00 82.00 82 SER A O 1
ATOM 610 N N . LEU A 1 83 ? 5.055 7.049 -7.054 1.00 86.38 83 LEU A N 1
ATOM 611 C CA . LEU A 1 83 ? 4.545 5.960 -7.884 1.00 86.38 83 LEU A CA 1
ATOM 612 C C . LEU A 1 83 ? 3.026 6.095 -7.951 1.00 86.38 83 LEU A C 1
ATOM 614 O O . LEU A 1 83 ? 2.396 6.297 -6.916 1.00 86.38 83 LEU A O 1
ATOM 618 N N . THR A 1 84 ? 2.434 5.983 -9.136 1.00 84.06 84 THR A N 1
ATOM 619 C CA . THR A 1 84 ? 0.980 5.962 -9.320 1.00 84.06 84 THR A CA 1
ATOM 620 C C . THR A 1 84 ? 0.538 4.598 -9.845 1.00 84.06 84 THR A C 1
ATOM 622 O O . THR A 1 84 ? 1.179 4.023 -10.721 1.00 84.06 84 THR A O 1
ATOM 625 N N . VAL A 1 85 ? -0.559 4.057 -9.313 1.00 81.38 85 VAL A N 1
ATOM 626 C CA . VAL A 1 85 ? -1.199 2.824 -9.799 1.00 81.38 85 VAL A CA 1
ATOM 627 C C . VAL A 1 85 ? -2.661 3.129 -10.085 1.00 81.38 85 VAL A C 1
ATOM 629 O O . VAL A 1 85 ? -3.379 3.627 -9.221 1.00 81.38 85 VAL A O 1
ATOM 632 N N . GLY A 1 86 ? -3.092 2.887 -11.327 1.00 74.56 86 GLY A N 1
ATOM 633 C CA . GLY A 1 86 ? -4.452 3.216 -11.767 1.00 74.56 86 GLY A CA 1
ATOM 634 C C . GLY A 1 86 ? -4.778 4.714 -11.688 1.00 74.56 86 GLY A C 1
ATOM 635 O O . GLY A 1 86 ? -5.913 5.074 -11.403 1.00 74.56 86 GLY A O 1
ATOM 636 N N . GLY A 1 87 ? -3.778 5.584 -11.879 1.00 76.06 87 GLY A N 1
ATOM 637 C CA . GLY A 1 87 ? -3.928 7.044 -11.788 1.00 76.06 87 GLY A CA 1
ATOM 638 C C . GLY A 1 87 ? -3.866 7.618 -10.366 1.00 76.06 87 GLY A C 1
ATOM 639 O O . GLY A 1 87 ? -3.776 8.833 -10.214 1.00 76.06 87 GLY A O 1
ATOM 640 N N . SER A 1 88 ? -3.835 6.772 -9.334 1.00 73.88 88 SER A N 1
ATOM 641 C CA . SER A 1 88 ? -3.739 7.187 -7.931 1.00 73.88 88 SER A CA 1
ATOM 642 C C . SER A 1 88 ? -2.313 7.056 -7.420 1.00 73.88 88 SER A C 1
ATOM 644 O O . SER A 1 88 ? -1.678 6.023 -7.625 1.00 73.88 88 SER A O 1
ATOM 646 N N . ALA A 1 89 ? -1.801 8.073 -6.725 1.00 80.38 89 ALA A N 1
ATOM 647 C CA . ALA A 1 89 ? -0.506 7.969 -6.061 1.00 80.38 89 ALA A CA 1
ATOM 648 C C . ALA A 1 89 ? -0.543 6.870 -4.989 1.00 80.38 89 ALA A C 1
ATOM 650 O O . ALA A 1 89 ? -1.447 6.838 -4.156 1.00 80.38 89 ALA A O 1
ATOM 651 N N . ILE A 1 90 ? 0.472 6.004 -4.966 1.00 77.81 90 ILE A N 1
ATOM 652 C CA . ILE A 1 90 ? 0.792 5.158 -3.813 1.00 77.81 90 ILE A CA 1
ATOM 653 C C . ILE A 1 90 ? 1.423 6.064 -2.750 1.00 77.81 90 ILE A C 1
ATOM 655 O O . ILE A 1 90 ? 2.623 6.039 -2.488 1.00 77.81 90 ILE A O 1
ATOM 659 N N . SER A 1 91 ? 0.602 6.949 -2.198 1.00 69.06 91 SER A N 1
ATOM 660 C CA . SER A 1 91 ? 0.964 7.922 -1.178 1.00 69.06 91 SER A CA 1
ATOM 661 C C . SER A 1 91 ? -0.303 8.316 -0.411 1.00 69.06 91 SER A C 1
ATOM 663 O O . SER A 1 91 ? -1.195 8.900 -1.026 1.00 69.06 91 SER A O 1
ATOM 665 N N . PRO A 1 92 ? -0.436 8.028 0.898 1.00 63.56 92 PRO A N 1
ATOM 666 C CA . PRO A 1 92 ? 0.389 7.193 1.763 1.00 63.56 92 PRO A CA 1
ATOM 667 C C . PRO A 1 92 ? -0.412 5.971 2.241 1.00 63.56 92 PRO A C 1
ATOM 669 O O . PRO A 1 92 ? -1.246 6.096 3.130 1.00 63.56 92 PRO A O 1
ATOM 672 N N . THR A 1 93 ? -0.180 4.772 1.698 1.00 57.31 93 THR A N 1
ATOM 673 C CA . THR A 1 93 ? -0.373 3.528 2.475 1.00 57.31 93 THR A CA 1
ATOM 674 C C . THR A 1 93 ? 0.237 2.303 1.772 1.00 57.31 93 THR A C 1
ATOM 676 O O . THR A 1 93 ? 0.034 2.126 0.571 1.00 57.31 93 THR A O 1
ATOM 679 N N . PRO A 1 94 ? 0.994 1.449 2.494 1.00 57.78 94 PRO A N 1
ATOM 680 C CA . PRO A 1 94 ? 1.593 0.225 1.953 1.00 57.78 94 PRO A CA 1
ATOM 681 C C . PRO A 1 94 ? 0.570 -0.837 1.515 1.00 57.78 94 PRO A C 1
ATOM 683 O O . PRO A 1 94 ? -0.570 -0.868 1.969 1.00 57.78 94 PRO A O 1
ATOM 686 N N . THR A 1 95 ? 1.032 -1.783 0.699 1.00 52.28 95 THR A N 1
ATOM 687 C CA . THR A 1 95 ? 0.291 -2.834 -0.028 1.00 52.28 95 THR A CA 1
ATOM 688 C C . THR A 1 95 ? -0.698 -3.674 0.796 1.00 52.28 95 THR A C 1
ATOM 690 O O . THR A 1 95 ? -1.652 -4.208 0.238 1.00 52.28 95 THR A O 1
ATOM 693 N N . TYR A 1 96 ? -0.537 -3.777 2.118 1.00 54.81 96 TYR A N 1
ATOM 694 C CA . TYR A 1 96 ? -1.481 -4.507 2.980 1.00 54.81 96 TYR A CA 1
ATOM 695 C C . TYR A 1 96 ? -2.837 -3.792 3.153 1.00 54.81 96 TYR A C 1
ATOM 697 O O . TYR A 1 96 ? -3.783 -4.396 3.659 1.00 54.81 96 TYR A O 1
ATOM 705 N N . VAL A 1 97 ? -2.933 -2.527 2.728 1.00 61.47 97 VAL A N 1
ATOM 706 C CA . VAL A 1 97 ? -4.127 -1.665 2.827 1.00 61.47 97 VAL A CA 1
ATOM 707 C C . VAL A 1 97 ? -4.953 -1.655 1.529 1.00 61.47 97 VAL A C 1
ATOM 709 O O . VAL A 1 97 ? -6.056 -1.114 1.486 1.00 61.47 97 VAL A O 1
ATOM 712 N N . LEU A 1 98 ? -4.475 -2.294 0.456 1.00 59.94 98 LEU A N 1
ATOM 713 C CA . LEU A 1 98 ? -5.219 -2.374 -0.803 1.00 59.94 98 LEU A CA 1
ATOM 714 C C . LEU A 1 98 ? -6.458 -3.276 -0.623 1.00 59.94 98 LEU A C 1
ATOM 716 O O . LEU A 1 98 ? -6.358 -4.504 -0.607 1.00 59.94 98 LEU A O 1
ATOM 720 N N . GLY A 1 99 ? -7.630 -2.653 -0.462 1.00 64.69 99 GLY A N 1
ATOM 721 C CA . GLY A 1 99 ? -8.933 -3.324 -0.364 1.00 64.69 99 GLY A CA 1
ATOM 722 C C . GLY A 1 99 ? -9.600 -3.318 1.017 1.00 64.69 99 GLY A C 1
ATOM 723 O O . GLY A 1 99 ? -10.611 -3.997 1.178 1.00 64.69 99 GLY A O 1
ATOM 724 N N . ILE A 1 100 ? -9.078 -2.575 1.998 1.00 70.88 100 ILE A N 1
ATOM 725 C CA . ILE A 1 100 ? -9.763 -2.345 3.281 1.00 70.88 100 ILE A CA 1
ATOM 726 C C . ILE A 1 100 ? -10.298 -0.912 3.352 1.00 70.88 100 ILE A C 1
ATOM 728 O O . ILE A 1 100 ? -9.573 0.047 3.095 1.00 70.88 100 ILE A O 1
ATOM 732 N N . THR A 1 101 ? -11.573 -0.757 3.707 1.00 78.56 101 THR A N 1
ATOM 733 C CA . THR A 1 101 ? -12.132 0.539 4.112 1.00 78.56 101 THR A CA 1
ATOM 734 C C . THR A 1 101 ? -11.709 0.793 5.556 1.00 78.56 101 THR A C 1
ATOM 736 O O . THR A 1 101 ? -11.978 -0.040 6.422 1.00 78.56 101 THR A O 1
ATOM 739 N N . GLY A 1 102 ? -11.032 1.916 5.820 1.00 81.12 102 GLY A N 1
ATOM 740 C CA . GLY A 1 102 ? -10.611 2.285 7.177 1.00 81.12 102 GLY A CA 1
ATOM 741 C C . GLY A 1 102 ? -11.766 2.175 8.178 1.00 81.12 102 GLY A C 1
ATOM 742 O O . GLY A 1 102 ? -12.908 2.500 7.854 1.00 81.12 102 GLY A O 1
ATOM 743 N N . GLY A 1 103 ? -11.478 1.654 9.371 1.00 84.25 103 GLY A N 1
ATOM 744 C CA . GLY A 1 103 ? -12.485 1.422 10.410 1.00 84.25 103 GLY A CA 1
ATOM 745 C C . GLY A 1 103 ? -13.288 0.127 10.269 1.00 84.25 103 GLY A C 1
ATOM 746 O O . GLY A 1 103 ? -14.089 -0.172 11.153 1.00 84.25 103 GLY A O 1
ATOM 747 N N . THR A 1 104 ? -13.071 -0.680 9.224 1.00 86.00 104 THR A N 1
ATOM 748 C CA . THR A 1 104 ? -13.680 -2.015 9.080 1.00 86.00 104 THR A CA 1
ATOM 749 C C . THR A 1 104 ? -12.606 -3.099 9.056 1.00 86.00 104 THR A C 1
ATOM 751 O O . THR A 1 104 ? -11.752 -3.129 8.171 1.00 86.00 104 THR A O 1
ATOM 754 N N . ALA A 1 105 ? -12.655 -4.026 10.012 1.00 87.88 105 ALA A N 1
ATOM 755 C CA . ALA A 1 105 ? -11.826 -5.224 9.988 1.00 87.88 105 ALA A CA 1
ATOM 756 C C . ALA A 1 105 ? -12.329 -6.196 8.905 1.00 87.88 105 ALA A C 1
ATOM 758 O O . ALA A 1 105 ? -13.503 -6.562 8.894 1.00 87.88 105 ALA A O 1
ATOM 759 N N . ALA A 1 106 ? -11.441 -6.640 8.011 1.00 83.31 106 ALA A N 1
ATOM 760 C CA . ALA A 1 106 ? -11.738 -7.648 6.992 1.00 83.31 106 ALA A CA 1
ATOM 761 C C . ALA A 1 106 ? -10.862 -8.894 7.193 1.00 83.31 106 ALA A C 1
ATOM 763 O O . ALA A 1 106 ? -9.681 -8.789 7.533 1.00 83.31 106 ALA A O 1
ATOM 764 N N . ALA A 1 107 ? -11.433 -10.082 6.977 1.00 79.19 107 ALA A N 1
ATOM 765 C CA . ALA A 1 107 ? -10.713 -11.340 7.154 1.00 79.19 107 ALA A CA 1
ATOM 766 C C . ALA A 1 107 ? -9.487 -11.427 6.225 1.00 79.19 107 ALA A C 1
ATOM 768 O O . ALA A 1 107 ? -9.563 -11.093 5.042 1.00 79.19 107 ALA A O 1
ATOM 769 N N . SER A 1 108 ? -8.360 -11.897 6.770 1.00 79.56 108 SER A N 1
ATOM 770 C CA . SER A 1 108 ? -7.101 -12.102 6.033 1.00 79.56 108 SER A CA 1
ATOM 771 C C . SER A 1 108 ? -6.531 -10.839 5.358 1.00 79.56 108 SER A C 1
ATOM 773 O O . SER A 1 108 ? -5.804 -10.938 4.367 1.00 79.56 108 SER A O 1
ATOM 775 N N . LYS A 1 109 ? -6.844 -9.650 5.886 1.00 80.06 109 LYS A N 1
ATOM 776 C CA . LYS A 1 109 ? -6.280 -8.353 5.475 1.00 80.06 109 LYS A CA 1
ATOM 777 C C . LYS A 1 109 ? -5.629 -7.647 6.666 1.00 80.06 109 LYS A C 1
ATOM 779 O O . LYS A 1 109 ? -5.776 -8.084 7.806 1.00 80.06 109 LYS A O 1
ATOM 784 N N . ALA A 1 110 ? -4.902 -6.558 6.407 1.00 81.00 110 ALA A N 1
ATOM 785 C CA . ALA A 1 110 ? -4.451 -5.687 7.487 1.00 81.00 110 ALA A CA 1
ATOM 786 C C . ALA A 1 110 ? -5.646 -5.046 8.206 1.00 81.00 110 ALA A C 1
ATOM 788 O O . ALA A 1 110 ? -6.691 -4.801 7.604 1.00 81.00 110 ALA A O 1
ATOM 789 N N . LEU A 1 111 ? -5.467 -4.740 9.490 1.00 85.31 111 LEU A N 1
ATOM 790 C CA . LEU A 1 111 ? -6.394 -3.915 10.251 1.00 85.31 111 LEU A CA 1
ATOM 791 C C . LEU A 1 111 ? -5.915 -2.464 10.204 1.00 85.31 111 LEU A C 1
ATOM 793 O O . LEU A 1 111 ? -4.804 -2.174 10.645 1.00 85.31 111 LEU A O 1
ATOM 797 N N . VAL A 1 112 ? -6.743 -1.564 9.676 1.00 84.94 112 VAL A N 1
ATOM 798 C CA . VAL A 1 112 ? -6.436 -0.131 9.600 1.00 84.94 112 VAL A CA 1
ATOM 799 C C . VAL A 1 112 ? -7.536 0.668 10.282 1.00 84.94 112 VAL A C 1
ATOM 801 O O . VAL A 1 112 ? -8.724 0.517 9.993 1.00 84.94 112 VAL A O 1
ATOM 804 N N . LEU A 1 113 ? -7.096 1.511 11.210 1.00 87.81 113 LEU A N 1
ATOM 805 C CA . LEU A 1 113 ? -7.907 2.467 11.952 1.00 87.81 113 LEU A CA 1
ATOM 806 C C . LEU A 1 113 ? -8.523 3.507 10.999 1.00 87.81 113 LEU A C 1
ATOM 808 O O . LEU A 1 113 ? -7.896 3.878 10.004 1.00 87.81 113 LEU A O 1
ATOM 812 N N . ASP A 1 114 ? -9.732 3.989 11.293 1.00 87.44 114 ASP A N 1
ATOM 813 C CA . ASP A 1 114 ? -10.284 5.152 10.584 1.00 87.44 114 ASP A CA 1
ATOM 814 C C . ASP A 1 114 ? -9.610 6.471 11.021 1.00 87.44 114 ASP A C 1
ATOM 816 O O . ASP A 1 114 ? -8.726 6.497 11.882 1.00 87.44 114 ASP A O 1
ATOM 820 N N . SER A 1 115 ? -10.036 7.597 10.439 1.00 87.44 115 SER A N 1
ATOM 821 C CA . SER A 1 115 ? -9.517 8.935 10.773 1.00 87.44 115 SER A CA 1
ATOM 822 C C . SER A 1 115 ? -9.719 9.343 12.237 1.00 87.44 115 SER A C 1
ATOM 824 O O . SER A 1 115 ? -9.075 10.277 12.709 1.00 87.44 115 SER A O 1
ATOM 826 N N . SER A 1 116 ? -10.612 8.666 12.952 1.00 94.19 116 SER A N 1
ATOM 827 C CA . SER A 1 116 ? -10.920 8.869 14.366 1.00 94.19 116 SER A CA 1
ATOM 828 C C . SER A 1 116 ? -10.334 7.765 15.251 1.00 94.19 116 SER A C 1
ATOM 830 O O . SER A 1 116 ? -10.634 7.715 16.440 1.00 94.19 116 SER A O 1
ATOM 832 N N . SER A 1 117 ? -9.461 6.916 14.704 1.00 92.44 117 SER A N 1
ATOM 833 C CA . SER A 1 117 ? -8.877 5.760 15.391 1.00 92.44 117 SER A CA 1
ATOM 834 C C . SER A 1 117 ? -9.890 4.700 15.842 1.00 92.44 117 SER A C 1
ATOM 836 O O . SER A 1 117 ? -9.608 3.928 16.758 1.00 92.44 117 SER A O 1
ATOM 838 N N . ASN A 1 118 ? -11.053 4.619 15.195 1.00 92.19 118 ASN A N 1
ATOM 839 C CA . ASN A 1 118 ? -12.035 3.573 15.465 1.00 92.19 118 ASN A CA 1
ATOM 840 C C . ASN A 1 118 ? -11.805 2.342 14.588 1.00 92.19 118 ASN A C 1
ATOM 842 O O . 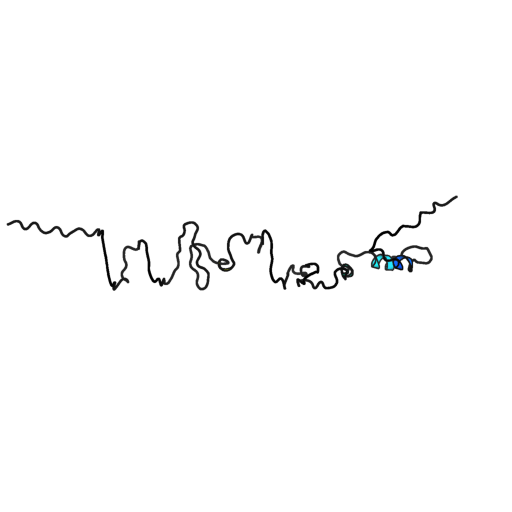ASN A 1 118 ? -11.228 2.410 13.498 1.00 92.19 118 ASN A O 1
ATOM 846 N N . ILE A 1 119 ? -12.326 1.214 15.071 1.00 92.94 119 ILE A N 1
ATOM 847 C CA . ILE A 1 119 ? -12.411 -0.070 14.375 1.00 92.94 119 ILE A CA 1
ATOM 848 C C . ILE A 1 119 ? -13.783 -0.691 14.665 1.00 92.94 119 ILE A C 1
ATOM 850 O O . ILE A 1 119 ? -14.272 -0.647 15.792 1.00 92.94 119 ILE A O 1
ATOM 854 N N . SER A 1 120 ? -14.371 -1.331 13.658 1.00 91.00 120 SER A N 1
ATOM 855 C CA . SER A 1 120 ? -15.595 -2.127 13.736 1.00 91.00 120 SER A CA 1
ATOM 856 C C . SER A 1 120 ? -15.438 -3.451 12.970 1.00 91.00 120 SER A C 1
ATOM 858 O O . SER A 1 120 ? -14.494 -3.626 12.197 1.00 91.00 120 SER A O 1
ATOM 860 N N . GLY A 1 121 ? -16.342 -4.412 13.198 1.00 90.19 121 GLY A N 1
ATOM 861 C CA . GLY A 1 121 ? -16.379 -5.676 12.444 1.00 90.19 121 GLY A CA 1
ATOM 862 C C . GLY A 1 121 ? -15.439 -6.790 12.933 1.00 90.19 121 GLY A C 1
ATOM 863 O O . GLY A 1 121 ? -15.248 -7.777 12.228 1.00 90.19 121 GLY A O 1
ATOM 864 N N . ILE A 1 122 ? -14.853 -6.677 14.131 1.00 92.88 122 ILE A N 1
ATOM 865 C CA . ILE A 1 122 ? -14.059 -7.765 14.727 1.00 92.88 122 ILE A CA 1
ATOM 866 C C . ILE A 1 122 ? -15.001 -8.852 15.271 1.00 92.88 122 ILE A C 1
ATOM 868 O O . ILE A 1 122 ? -15.748 -8.602 16.211 1.00 92.88 122 ILE A O 1
ATOM 872 N N . ASN A 1 123 ? -14.930 -10.069 14.720 1.00 92.94 123 ASN A N 1
ATOM 873 C CA . ASN A 1 123 ? -15.720 -11.213 15.200 1.00 92.94 123 ASN A CA 1
ATOM 874 C C . ASN A 1 123 ? -15.252 -11.741 16.572 1.00 92.94 123 ASN A C 1
ATOM 876 O O . ASN A 1 123 ? -16.067 -12.110 17.409 1.00 92.94 123 ASN A O 1
ATOM 880 N N . ALA A 1 124 ? -13.936 -11.788 16.804 1.00 91.62 124 ALA A N 1
ATOM 881 C CA . ALA A 1 124 ? -13.344 -12.200 18.075 1.00 91.62 124 ALA A CA 1
ATOM 882 C C . ALA A 1 124 ? -12.002 -11.487 18.295 1.00 91.62 124 ALA A C 1
ATOM 884 O O . ALA A 1 124 ? -11.191 -11.402 17.371 1.00 91.62 124 ALA A O 1
ATOM 885 N N . LEU A 1 125 ? -11.767 -10.997 19.516 1.00 92.00 125 LEU A N 1
ATOM 886 C CA . LEU A 1 125 ? -10.519 -10.352 19.926 1.00 92.00 125 LEU A CA 1
ATOM 887 C C . LEU A 1 125 ? -9.887 -11.145 21.073 1.00 92.00 125 LEU A C 1
ATOM 889 O O . LEU A 1 125 ? -10.450 -11.217 22.161 1.00 92.00 125 LEU A O 1
ATOM 893 N N . SER A 1 126 ? -8.708 -11.717 20.831 1.00 92.25 126 SER A N 1
ATOM 894 C CA . SER A 1 126 ? -7.873 -12.309 21.878 1.00 92.25 126 SER A CA 1
ATOM 895 C C . SER A 1 126 ? -6.767 -11.325 22.241 1.00 92.25 126 SER A C 1
ATOM 897 O O . SER A 1 126 ? -5.981 -10.940 21.377 1.00 92.25 126 SER A O 1
ATOM 899 N N . ALA A 1 127 ? -6.694 -10.925 23.508 1.00 93.00 127 ALA A N 1
ATOM 900 C CA . ALA A 1 127 ? -5.686 -10.003 24.020 1.00 93.00 127 ALA A CA 1
ATOM 901 C C . ALA A 1 127 ? -5.217 -10.454 25.408 1.00 93.00 127 ALA A C 1
ATOM 903 O O . ALA A 1 127 ? -6.030 -10.896 26.215 1.00 93.00 127 ALA A O 1
ATOM 904 N N . THR A 1 128 ? -3.922 -10.312 25.704 1.00 94.69 128 THR A N 1
ATOM 905 C CA . THR A 1 128 ? -3.380 -10.569 27.054 1.00 94.69 128 THR A CA 1
ATOM 906 C C . THR A 1 128 ? -3.963 -9.598 28.082 1.00 94.69 128 THR A C 1
ATOM 908 O O . THR A 1 128 ? -4.269 -9.992 29.202 1.00 94.69 128 THR A O 1
ATOM 911 N N . SER A 1 129 ? -4.147 -8.339 27.673 1.00 92.81 129 SER A N 1
ATOM 912 C CA . SER A 1 129 ? -4.764 -7.280 28.468 1.00 92.81 129 SER A CA 1
ATOM 913 C C . SER A 1 129 ? -5.638 -6.414 27.567 1.00 92.81 129 SER A C 1
ATOM 915 O O . SER A 1 129 ? -5.206 -6.026 26.482 1.00 92.81 129 SER A O 1
ATOM 917 N N . LEU A 1 130 ? -6.838 -6.073 28.037 1.00 93.50 130 LEU A N 1
ATOM 918 C CA . LEU A 1 130 ? -7.703 -5.073 27.418 1.00 93.50 130 LEU A CA 1
ATOM 919 C C . LEU A 1 130 ? -7.873 -3.909 28.396 1.00 93.50 130 LEU A C 1
ATOM 921 O O . LEU A 1 130 ? -8.403 -4.083 29.491 1.00 93.50 130 LEU A O 1
ATOM 925 N N . THR A 1 131 ? -7.399 -2.727 28.011 1.00 93.19 131 THR A N 1
ATOM 926 C CA . THR A 1 131 ? -7.510 -1.497 28.805 1.00 93.19 131 THR A CA 1
ATOM 927 C C . THR A 1 131 ? -8.440 -0.522 28.103 1.00 93.19 131 THR A C 1
ATOM 929 O O . THR A 1 131 ? -8.268 -0.270 26.912 1.00 93.19 131 THR A O 1
ATOM 932 N N . GLY A 1 132 ? -9.398 0.052 28.826 1.00 92.69 132 GLY A N 1
ATOM 933 C CA . GLY A 1 132 ? -10.351 1.008 28.269 1.00 92.69 132 GLY A CA 1
ATOM 934 C C . G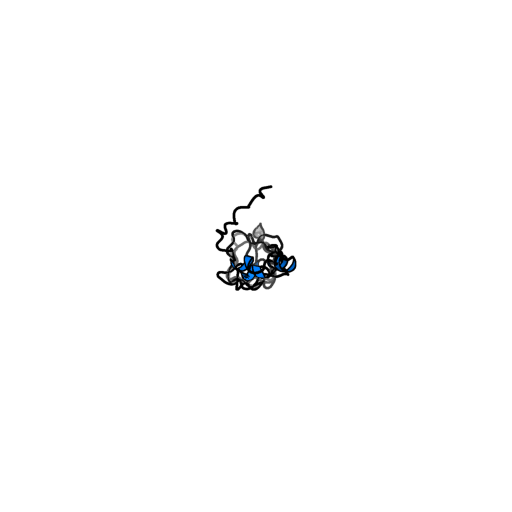LY A 1 132 ? -11.711 0.916 28.946 1.00 92.69 132 GLY A C 1
ATOM 935 O O . GLY A 1 132 ? -11.832 0.387 30.050 1.00 92.69 132 GLY A O 1
ATOM 936 N N . THR A 1 133 ? -12.734 1.436 28.274 1.00 90.44 133 THR A N 1
ATOM 937 C CA . THR A 1 133 ? -14.126 1.372 28.723 1.00 90.44 133 THR A CA 1
ATOM 938 C C . THR A 1 133 ? -14.903 0.359 27.888 1.00 90.44 133 THR A C 1
ATOM 940 O O . THR A 1 133 ? -14.844 0.364 26.660 1.00 90.44 133 THR A O 1
ATOM 943 N N . LEU A 1 134 ? -15.654 -0.517 28.555 1.00 91.31 134 LEU A N 1
ATOM 944 C CA . LEU A 1 134 ? -16.637 -1.383 27.909 1.00 91.31 134 LEU A CA 1
ATOM 945 C C . LEU A 1 134 ? -17.990 -0.671 27.969 1.00 91.31 134 LEU A C 1
ATOM 947 O O . LEU A 1 134 ? -18.608 -0.600 29.025 1.00 91.31 134 LEU A O 1
ATOM 951 N N . GLN A 1 135 ? -18.424 -0.084 26.853 1.00 90.38 135 GLN A N 1
ATOM 952 C CA . GLN A 1 135 ? -19.632 0.754 26.814 1.00 90.38 135 GLN A CA 1
ATOM 953 C C . GLN A 1 135 ? -20.939 -0.040 26.656 1.00 90.38 135 GLN A C 1
ATOM 955 O O . GLN A 1 135 ? -22.026 0.511 26.817 1.00 90.38 135 GLN A O 1
ATOM 960 N N . THR A 1 136 ? -20.868 -1.328 26.319 1.00 88.94 136 THR A N 1
ATOM 961 C CA . THR A 1 136 ? -22.061 -2.153 26.122 1.00 88.94 136 THR A CA 1
ATOM 962 C C . THR A 1 136 ? -22.707 -2.476 27.472 1.00 88.94 136 THR A C 1
ATOM 964 O O . THR A 1 136 ? -22.177 -3.272 28.240 1.00 88.94 136 THR A O 1
ATOM 967 N N . ALA A 1 137 ? -23.874 -1.884 27.743 1.00 86.62 137 ALA A N 1
ATOM 968 C CA . ALA A 1 137 ? -24.540 -1.960 29.048 1.00 86.62 137 ALA A CA 1
ATOM 969 C C . ALA A 1 137 ? -24.821 -3.394 29.539 1.00 86.62 137 ALA A C 1
ATOM 971 O O . ALA A 1 137 ? -24.665 -3.685 30.720 1.00 86.62 137 ALA A O 1
ATOM 972 N N . SER A 1 138 ? -25.225 -4.303 28.645 1.00 90.69 138 SER A N 1
ATOM 973 C CA . SER A 1 138 ? -25.437 -5.714 28.982 1.00 90.69 138 SER A CA 1
ATOM 974 C C . SER A 1 138 ? -24.268 -6.556 28.479 1.00 90.69 138 SER A C 1
ATOM 976 O O . SER A 1 138 ? -23.982 -6.579 27.282 1.00 90.69 138 SER A O 1
ATOM 978 N N . GLN A 1 139 ? -23.586 -7.251 29.390 1.00 93.44 139 GLN A N 1
ATOM 979 C CA . GLN A 1 139 ? -22.462 -8.149 29.098 1.00 93.44 139 GLN A CA 1
ATOM 980 C C . GLN A 1 139 ? -22.772 -9.585 29.560 1.00 93.44 139 GLN A C 1
ATOM 982 O O . GLN A 1 139 ? -22.064 -10.121 30.411 1.00 93.44 139 GLN A O 1
ATOM 987 N N . PRO A 1 140 ? -23.823 -10.242 29.026 1.00 93.75 140 PRO A N 1
ATOM 988 C CA . PRO A 1 140 ? -24.296 -11.535 29.537 1.00 93.75 140 PRO A CA 1
ATOM 989 C C . PRO A 1 140 ? -23.273 -12.670 29.382 1.00 93.75 140 PRO A C 1
ATOM 991 O O . PRO A 1 140 ? -23.369 -13.683 30.066 1.00 93.75 140 PRO A O 1
ATOM 994 N N . ASN A 1 141 ? -22.283 -12.495 28.502 1.00 93.31 141 ASN A N 1
ATOM 995 C CA . ASN A 1 141 ? -21.256 -13.497 28.221 1.00 93.31 141 ASN A CA 1
ATOM 996 C C . ASN A 1 141 ? -20.011 -13.369 29.116 1.00 93.31 141 ASN A C 1
ATOM 998 O O . ASN A 1 141 ? -19.088 -14.170 28.984 1.00 93.31 141 ASN A O 1
ATOM 1002 N N . ILE A 1 142 ? -19.962 -12.397 30.036 1.00 93.44 142 ILE A N 1
ATOM 1003 C CA . ILE A 1 142 ? -18.946 -12.374 31.096 1.00 93.44 142 ILE A CA 1
ATOM 1004 C C . ILE A 1 142 ? -19.454 -13.260 32.239 1.00 93.44 142 ILE A C 1
ATOM 1006 O O . ILE A 1 142 ? -20.108 -12.793 33.167 1.00 93.44 142 ILE A O 1
ATOM 1010 N N . THR A 1 143 ? -19.181 -14.564 32.156 1.00 94.81 143 THR A N 1
ATOM 1011 C CA . THR A 1 143 ? -19.686 -15.562 33.121 1.00 94.81 143 THR A CA 1
ATOM 1012 C C . THR A 1 143 ? -18.727 -15.845 34.278 1.00 94.81 143 THR A C 1
ATOM 1014 O O . THR A 1 143 ? -19.112 -16.491 35.249 1.00 94.81 143 THR A O 1
ATOM 1017 N N . SER A 1 144 ? -17.475 -15.387 34.193 1.00 94.50 144 SER A N 1
ATOM 1018 C CA . SER A 1 144 ? -16.476 -15.537 35.255 1.00 94.50 144 SER A CA 1
ATOM 1019 C C . SER A 1 144 ? -15.333 -14.541 35.092 1.00 94.50 144 SER A C 1
ATOM 1021 O O . SER A 1 144 ? -14.851 -14.331 33.980 1.00 94.50 144 SER A O 1
ATOM 1023 N N . VAL A 1 145 ? -14.844 -14.003 36.206 1.00 93.88 145 VAL A N 1
ATOM 1024 C CA . VAL A 1 145 ? -13.607 -13.216 36.286 1.00 93.88 145 VAL A CA 1
ATOM 1025 C C . VAL A 1 145 ? -12.830 -13.646 37.525 1.00 93.88 145 VAL A C 1
ATOM 1027 O O . VAL A 1 145 ? -13.434 -14.040 38.519 1.00 93.88 145 VAL A O 1
ATOM 1030 N N . ALA A 1 146 ? -11.498 -13.578 37.471 1.00 95.69 146 ALA A N 1
ATOM 1031 C CA . ALA A 1 146 ? -10.671 -13.897 38.635 1.00 95.69 146 ALA A CA 1
ATOM 1032 C C . ALA A 1 146 ? -10.803 -12.819 39.721 1.00 95.69 146 ALA A C 1
ATOM 1034 O O . ALA A 1 146 ? -11.089 -13.129 40.870 1.00 95.69 146 ALA A O 1
ATOM 1035 N N . ASN A 1 147 ? -10.641 -11.551 39.329 1.00 93.50 147 ASN A N 1
ATOM 1036 C CA . ASN A 1 147 ? -10.736 -10.396 40.212 1.00 93.50 147 ASN A CA 1
ATOM 1037 C C . ASN A 1 147 ? -11.614 -9.326 39.559 1.00 93.50 147 ASN A C 1
ATOM 1039 O O . ASN A 1 147 ? -11.403 -8.979 38.397 1.00 93.50 147 ASN A O 1
ATOM 1043 N N . LEU A 1 148 ? -12.552 -8.771 40.324 1.00 93.25 148 LEU A N 1
ATOM 1044 C CA . LEU A 1 148 ? -13.367 -7.624 39.935 1.00 93.25 148 LEU A CA 1
ATOM 1045 C C . LEU A 1 148 ? -13.167 -6.520 40.969 1.00 93.25 148 LEU A C 1
ATOM 1047 O O . LEU A 1 148 ? -13.556 -6.673 42.123 1.00 93.25 148 LEU A O 1
ATOM 1051 N N . ASN A 1 149 ? -12.539 -5.420 40.561 1.00 92.00 149 ASN A N 1
ATOM 1052 C CA . ASN A 1 149 ? -12.336 -4.256 41.415 1.00 92.00 149 ASN A CA 1
ATOM 1053 C C . ASN A 1 149 ? -13.169 -3.091 40.873 1.00 92.00 149 ASN A C 1
ATOM 1055 O O . ASN A 1 149 ? -12.868 -2.564 39.803 1.00 92.00 149 ASN A O 1
ATOM 1059 N N . ILE A 1 150 ? -14.234 -2.729 41.590 1.00 90.25 150 ILE A N 1
ATOM 1060 C CA . ILE A 1 150 ? -15.151 -1.653 41.210 1.00 90.25 150 ILE A CA 1
ATOM 1061 C C . ILE A 1 150 ? -14.986 -0.508 42.206 1.00 90.25 150 ILE A C 1
ATOM 1063 O O . ILE A 1 150 ? -15.463 -0.583 43.336 1.00 90.25 150 ILE A O 1
ATOM 1067 N N . THR A 1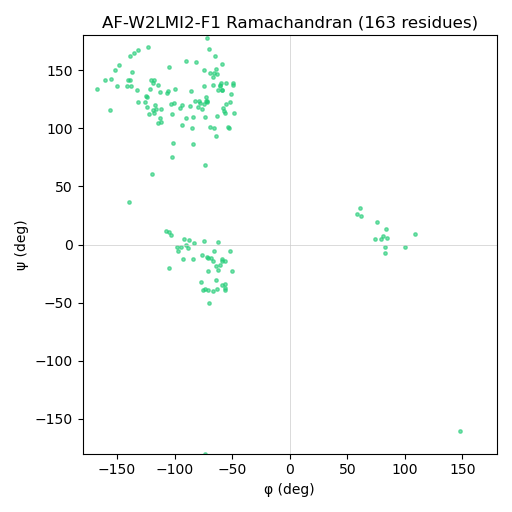 151 ? -14.332 0.569 41.773 1.00 89.75 151 THR A N 1
ATOM 1068 C CA . THR A 1 151 ? -14.146 1.774 42.599 1.00 89.75 151 THR A CA 1
ATOM 1069 C C . THR A 1 151 ? -15.412 2.634 42.662 1.00 89.75 151 THR A C 1
ATOM 1071 O O . THR A 1 151 ? -15.673 3.278 43.673 1.00 89.75 151 THR A O 1
ATOM 1074 N N . ALA A 1 152 ? -16.211 2.642 41.591 1.00 84.19 152 ALA A N 1
ATOM 1075 C CA . ALA A 1 152 ? -17.472 3.369 41.501 1.00 84.19 152 ALA A CA 1
ATOM 1076 C C . ALA A 1 152 ? -18.559 2.433 40.964 1.00 84.19 152 ALA A C 1
ATOM 1078 O O . ALA A 1 152 ? -18.410 1.876 39.879 1.00 84.19 152 ALA A O 1
ATOM 1079 N N . HIS A 1 153 ? -19.633 2.264 41.733 1.00 83.44 153 HIS A N 1
ATOM 1080 C CA . HIS A 1 153 ? -20.841 1.555 41.318 1.00 83.44 153 HIS A CA 1
ATOM 1081 C C . HIS A 1 153 ? -22.024 2.523 41.408 1.00 83.44 153 HIS A C 1
ATOM 1083 O O . HIS A 1 153 ? -22.076 3.353 42.316 1.00 83.44 153 HIS A O 1
ATOM 1089 N N . ASP A 1 154 ? -22.941 2.441 40.451 1.00 78.81 154 ASP A N 1
ATOM 1090 C CA . ASP A 1 154 ? -24.161 3.253 40.348 1.00 78.81 154 ASP A CA 1
ATOM 1091 C C . ASP A 1 154 ? -25.387 2.572 40.978 1.00 78.81 154 ASP A C 1
ATOM 1093 O O . ASP A 1 154 ? -26.471 3.153 41.036 1.00 78.81 154 ASP A O 1
ATOM 1097 N N . GLY A 1 155 ? -25.215 1.349 41.490 1.00 71.94 155 GLY A N 1
ATOM 1098 C CA . GLY A 1 155 ? -26.230 0.663 42.272 1.00 71.94 155 GLY A CA 1
ATOM 1099 C C . GLY A 1 155 ? -26.601 1.496 43.495 1.00 71.94 155 GLY A C 1
ATOM 1100 O O . GLY A 1 155 ? -25.763 1.751 44.359 1.00 71.94 155 GLY A O 1
ATOM 1101 N N . ALA A 1 156 ? -27.864 1.919 43.580 1.00 69.00 156 ALA A N 1
ATOM 1102 C CA . ALA A 1 156 ? -28.382 2.541 44.788 1.00 69.00 156 ALA A CA 1
ATOM 1103 C C . ALA A 1 156 ? -28.141 1.582 45.962 1.00 69.00 156 ALA A C 1
ATOM 1105 O O . ALA A 1 156 ? -28.613 0.442 45.940 1.00 69.00 156 ALA A O 1
ATOM 1106 N N . LEU A 1 157 ? -27.398 2.033 46.980 1.00 64.81 157 LEU A N 1
ATOM 1107 C CA . LEU A 1 157 ? -27.307 1.302 48.240 1.00 64.81 157 LEU A CA 1
ATOM 1108 C C . LEU A 1 157 ? -28.743 0.999 48.686 1.00 64.81 157 LEU A C 1
ATOM 1110 O O . LEU A 1 157 ? -29.555 1.933 48.708 1.00 64.81 157 LEU A O 1
ATOM 1114 N N . PRO A 1 158 ? -29.085 -0.257 49.036 1.00 59.94 158 PRO A N 1
ATOM 1115 C CA . PRO A 1 158 ? -30.374 -0.534 49.637 1.00 59.94 158 PRO A CA 1
ATOM 1116 C C . PRO A 1 158 ? -30.517 0.433 50.800 1.00 59.94 158 PRO A C 1
ATOM 1118 O O . PRO A 1 158 ? -29.630 0.491 51.657 1.00 59.94 158 PRO A O 1
ATOM 1121 N N . GLN A 1 159 ? -31.581 1.237 50.792 1.00 61.44 159 GLN A N 1
ATOM 1122 C CA . GLN A 1 159 ? -31.948 2.062 51.929 1.00 61.44 159 GLN A CA 1
ATOM 1123 C C . GLN A 1 159 ? -32.012 1.091 53.106 1.00 61.44 159 GLN A C 1
ATOM 1125 O O . GLN A 1 159 ? -32.961 0.313 53.203 1.00 61.44 159 GLN A O 1
ATOM 1130 N N . GLN A 1 160 ? -30.963 1.039 53.936 1.00 57.22 160 GLN A N 1
ATOM 1131 C CA . GLN A 1 160 ? -31.001 0.224 55.135 1.00 57.22 160 GLN A CA 1
ATOM 1132 C C . GLN A 1 160 ? -32.224 0.730 55.870 1.00 57.22 160 GLN A C 1
ATOM 1134 O O . GLN A 1 160 ? -32.286 1.917 56.207 1.00 57.22 160 GLN A O 1
ATOM 1139 N N . ALA A 1 161 ? -33.238 -0.131 55.977 1.00 56.78 161 ALA A N 1
ATOM 1140 C CA . ALA A 1 161 ? -34.464 0.195 56.661 1.00 56.78 161 ALA A CA 1
ATOM 1141 C C . ALA A 1 161 ? -34.031 0.786 57.996 1.00 56.78 161 ALA A C 1
ATOM 1143 O O . ALA A 1 161 ? -33.384 0.100 58.792 1.00 56.78 161 ALA A O 1
ATOM 1144 N N . LYS A 1 162 ? -34.291 2.086 58.191 1.00 60.91 162 LYS A N 1
ATOM 1145 C CA . LYS A 1 162 ? -34.169 2.714 59.498 1.00 60.91 162 LYS A CA 1
ATOM 1146 C C . LYS A 1 162 ? -35.032 1.847 60.401 1.00 60.91 162 LYS A C 1
ATOM 1148 O O . LYS A 1 162 ? -36.257 1.917 60.320 1.00 60.91 162 LYS A O 1
ATOM 1153 N N . ARG A 1 163 ? -34.392 0.962 61.168 1.00 60.94 163 ARG A N 1
ATOM 1154 C CA . ARG A 1 163 ? -35.033 0.202 62.231 1.00 60.94 163 ARG A CA 1
ATOM 1155 C C . ARG A 1 163 ? -35.461 1.254 63.238 1.00 60.94 163 ARG A C 1
ATOM 1157 O O . ARG A 1 163 ? -34.646 1.744 64.013 1.00 60.94 163 ARG A O 1
ATOM 1164 N N . TRP A 1 164 ? -36.700 1.703 63.102 1.00 72.44 164 TRP A N 1
ATOM 1165 C CA . TRP A 1 164 ? -37.360 2.469 64.134 1.00 72.44 164 TRP A CA 1
ATOM 1166 C C . TRP A 1 164 ? -37.908 1.466 65.142 1.00 72.44 164 TRP A C 1
ATOM 1168 O O . TRP A 1 164 ? -38.692 0.596 64.765 1.00 72.44 164 TRP A O 1
ATOM 1178 N N . TYR A 1 165 ? -37.467 1.681 66.385 1.00 64.06 165 TYR A N 1
ATOM 1179 C CA . TYR A 1 165 ? -37.744 0.966 67.633 1.00 64.06 165 TYR A CA 1
ATOM 1180 C C . TYR A 1 165 ? -37.016 -0.370 67.833 1.00 64.06 165 TYR A C 1
ATOM 1182 O O . TYR A 1 165 ? -37.233 -1.338 67.073 1.00 64.06 165 TYR A O 1
#

Organism: Phytophthora nicotianae (NCBI:txid4792)

Solvent-accessible surface area (backbone atoms only — not comparable to full-atom values): 11875 Å² total; per-residue (Å²): 130,91,73,86,77,75,78,79,86,80,82,87,53,94,84,63,63,82,69,71,74,77,67,44,48,101,84,72,44,76,44,73,74,58,48,56,78,69,54,75,50,101,84,42,74,77,69,48,83,54,71,86,67,46,69,24,40,52,54,91,96,56,73,80,46,63,27,97,89,69,43,76,40,74,69,90,77,86,90,69,98,73,52,66,60,96,88,41,63,71,67,92,70,63,81,65,52,77,89,58,59,62,24,40,48,51,89,99,53,54,79,46,59,27,100,82,69,42,78,40,72,74,91,77,88,90,68,98,72,88,85,85,83,83,81,66,88,78,61,86,84,71,82,76,74,95,77,87,87,77,94,78,78,87,72,77,73,76,78,71,75,78,78,76,130

Foldseek 3Di:
DDDDDDDDDDDPDPPDDPCLQVDQPPVSHQDPVRVVVVDQDPPRPVVCVQPPDDAQEDDPPGDHHHDPVRHHDHDPDDDDPWDDDPNHTPPDDDPLCVPDDAQEDDPPGDHHHDPVRHHDHDPDDDDPDDDDDDPPPDDPVCPDDPDDDDPDDPPDDPPPPPPDD

Mean predicted aligned error: 16.17 Å